Protein AF-A0AA40R5M0-F1 (afdb_monomer_lite)

Secondary structure (DSSP, 8-state):
-PPP----S---S-HHHHHHHHHTTS------GGGTHHHHHTTSS-----SSPPPP---EEEEE--SS--HHHHHHHHHHHHHHSS-EEEEET-

pLDDT: mean 86.33, std 10.99, range [41.47, 98.25]

Sequence (94 aa):
MITLRVQERLRVDSGTLAVAAALRGVSFAIVVEAACRGLIERGELVPIGLDKPAALLELYAAYPQRRHLPATVRAFIDHLTDAAGTLHVARSGQ

Foldseek 3Di:
DDDDDDPDPDDDDDQVVQVVCVLVVNDHGDDDCVVCVVCVVVVSDPDDDDPDDDDDDAAEDEDEDDPDDDPVNVVVVVVCCVVPPDYHYDYPDD

Radius of gyration: 18.01 Å; chains: 1; bounding box: 41×30×43 Å

Structure (mmCIF, N/CA/C/O backbone):
data_AF-A0AA40R5M0-F1
#
_entry.id   AF-A0AA40R5M0-F1
#
loop_
_atom_site.group_PDB
_atom_site.id
_atom_site.type_symbol
_atom_site.label_atom_id
_atom_site.label_alt_id
_atom_site.label_comp_id
_atom_site.label_asym_id
_atom_site.label_entity_id
_atom_site.label_seq_id
_atom_site.pdbx_PDB_ins_code
_atom_site.Cartn_x
_atom_site.Cartn_y
_atom_site.Cartn_z
_atom_site.occupancy
_atom_site.B_iso_or_equiv
_atom_site.auth_seq_id
_atom_site.auth_comp_id
_atom_site.auth_asym_id
_atom_site.auth_atom_id
_atom_site.pdbx_PDB_model_num
ATOM 1 N N . MET A 1 1 ? 17.501 -16.543 14.926 1.00 65.06 1 MET A N 1
ATOM 2 C CA . MET A 1 1 ? 16.190 -16.175 14.351 1.00 65.06 1 MET A CA 1
ATOM 3 C C . MET A 1 1 ? 15.111 -16.814 15.211 1.00 65.06 1 MET A C 1
ATOM 5 O O . MET A 1 1 ? 15.061 -18.035 15.264 1.00 65.06 1 MET A O 1
ATOM 9 N N . ILE A 1 2 ? 14.333 -16.027 15.958 1.00 80.94 2 ILE A N 1
ATOM 10 C CA . ILE A 1 2 ? 13.223 -16.549 16.773 1.00 80.94 2 ILE A CA 1
ATOM 11 C C . ILE A 1 2 ? 11.947 -16.395 15.945 1.00 80.94 2 ILE A C 1
ATOM 13 O O . ILE A 1 2 ? 11.657 -15.297 15.479 1.00 80.94 2 ILE A O 1
ATOM 17 N N . THR A 1 3 ? 11.209 -17.487 15.745 1.00 82.00 3 THR A N 1
ATOM 18 C CA . THR A 1 3 ? 9.925 -17.470 15.031 1.00 82.00 3 THR A CA 1
ATOM 19 C C . THR A 1 3 ? 8.805 -17.487 16.058 1.00 82.00 3 THR A C 1
ATOM 21 O O . THR A 1 3 ? 8.691 -18.440 16.827 1.00 82.00 3 THR A O 1
ATOM 24 N N . LEU A 1 4 ? 7.987 -16.437 16.084 1.00 85.25 4 LEU A N 1
ATOM 25 C CA . LEU A 1 4 ? 6.809 -16.354 16.945 1.00 85.25 4 LEU A CA 1
ATOM 26 C C . LEU A 1 4 ? 5.559 -16.597 16.105 1.00 85.25 4 LEU A C 1
ATOM 28 O O . LEU A 1 4 ? 5.352 -15.947 15.081 1.00 85.25 4 LEU A O 1
ATOM 32 N N . ARG A 1 5 ? 4.720 -17.536 16.545 1.00 81.50 5 ARG A N 1
ATOM 33 C CA . ARG A 1 5 ? 3.428 -17.803 15.916 1.00 81.50 5 ARG A CA 1
ATOM 34 C C . ARG A 1 5 ? 2.371 -16.948 16.602 1.00 81.50 5 ARG A C 1
ATOM 36 O O . ARG A 1 5 ? 2.057 -17.168 17.768 1.00 81.50 5 ARG A O 1
ATOM 43 N N . VAL A 1 6 ? 1.853 -15.964 15.882 1.00 83.69 6 VAL A N 1
ATOM 44 C CA . VAL A 1 6 ? 0.725 -15.151 16.344 1.00 83.69 6 VAL A CA 1
ATOM 45 C C . VAL A 1 6 ? -0.558 -15.979 16.193 1.00 83.69 6 VAL A C 1
ATOM 47 O O . VAL A 1 6 ? -0.615 -16.876 15.358 1.00 83.69 6 VAL A O 1
ATOM 50 N N . GLN A 1 7 ? -1.552 -15.757 17.053 1.00 84.75 7 GLN A N 1
ATOM 51 C CA . GLN A 1 7 ? -2.903 -16.290 16.862 1.00 84.75 7 GLN A CA 1
ATOM 52 C C . GLN A 1 7 ? -3.726 -15.224 16.135 1.00 84.75 7 GLN A C 1
ATOM 54 O O . GLN A 1 7 ? -4.316 -14.349 16.768 1.00 84.75 7 GLN A O 1
ATOM 59 N N . GLU A 1 8 ? -3.708 -15.235 14.804 1.00 84.88 8 GLU A N 1
ATOM 60 C CA . GLU A 1 8 ? -4.470 -14.286 13.997 1.00 84.88 8 GLU A CA 1
ATOM 61 C C . GLU A 1 8 ? -5.919 -14.741 13.770 1.00 84.88 8 GLU A C 1
ATOM 63 O O . GLU A 1 8 ? -6.198 -15.906 13.498 1.00 84.88 8 GLU A O 1
ATOM 68 N N . ARG A 1 9 ? -6.867 -13.798 13.845 1.00 87.81 9 ARG A N 1
ATOM 69 C CA . ARG A 1 9 ? -8.272 -14.036 13.453 1.00 87.81 9 ARG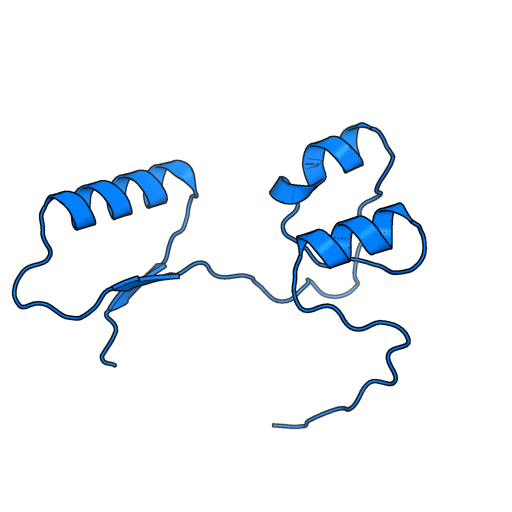 A CA 1
ATOM 70 C C . ARG A 1 9 ? -8.505 -13.833 11.956 1.00 87.81 9 ARG A C 1
ATOM 72 O O . ARG A 1 9 ? -9.509 -14.294 11.425 1.00 87.81 9 ARG A O 1
ATOM 79 N N . LEU A 1 10 ? -7.594 -13.121 11.296 1.00 89.88 10 LEU A N 1
ATOM 80 C CA . LEU A 1 10 ? -7.628 -12.810 9.876 1.00 89.88 10 LEU A CA 1
ATOM 81 C C . LEU A 1 10 ? -6.193 -12.762 9.355 1.00 89.88 10 LEU A C 1
ATOM 83 O O . LEU A 1 10 ? -5.342 -12.091 9.938 1.00 89.88 10 LEU A O 1
ATOM 87 N N . ARG A 1 11 ? -5.952 -13.445 8.237 1.00 91.50 11 ARG A N 1
ATOM 88 C CA . ARG A 1 11 ? -4.693 -13.403 7.497 1.00 91.50 11 ARG A CA 1
ATOM 89 C C . ARG A 1 11 ? -4.985 -12.969 6.070 1.00 91.50 11 ARG A C 1
ATOM 91 O O . ARG A 1 11 ? -5.865 -13.531 5.428 1.00 91.50 11 ARG A O 1
ATOM 98 N N . VAL A 1 12 ? -4.233 -11.990 5.589 1.00 92.88 12 VAL A N 1
ATOM 99 C CA . VAL A 1 12 ? -4.282 -11.514 4.204 1.00 92.88 12 VAL A CA 1
ATOM 100 C C . VAL A 1 12 ? -2.865 -11.462 3.648 1.00 92.88 12 VAL A C 1
ATOM 102 O O . VAL A 1 12 ? -1.904 -11.312 4.402 1.00 92.88 12 VAL A O 1
ATOM 105 N N . ASP A 1 13 ? -2.736 -11.598 2.336 1.00 92.25 13 ASP A N 1
ATOM 106 C CA . ASP A 1 13 ? -1.471 -11.584 1.594 1.00 92.25 13 ASP A CA 1
ATOM 107 C C . ASP A 1 13 ? -1.341 -10.368 0.658 1.00 92.25 13 ASP A C 1
ATOM 109 O O . ASP A 1 13 ? -0.351 -10.230 -0.055 1.00 92.25 13 ASP A O 1
ATOM 113 N N . SER A 1 14 ? -2.320 -9.459 0.688 1.00 92.81 14 SER A N 1
ATOM 114 C CA . SER A 1 14 ? -2.368 -8.260 -0.146 1.00 92.81 14 SER A CA 1
ATOM 115 C C . SER A 1 14 ? -2.684 -7.016 0.678 1.00 92.81 14 SER A C 1
ATOM 117 O O . SER A 1 14 ? -3.607 -7.007 1.498 1.00 92.81 14 SER A O 1
ATOM 119 N N . GLY A 1 15 ? -1.960 -5.927 0.399 1.00 92.31 15 GLY A N 1
ATOM 120 C CA . GLY A 1 15 ? -2.216 -4.617 1.002 1.00 92.31 15 GLY A CA 1
ATOM 121 C C . GLY A 1 15 ? -3.618 -4.086 0.689 1.00 92.31 15 GLY A C 1
ATOM 122 O O . GLY A 1 15 ? -4.256 -3.496 1.556 1.00 92.31 15 GLY A O 1
ATOM 123 N N . THR A 1 16 ? -4.152 -4.365 -0.505 1.00 95.12 16 THR A N 1
ATOM 124 C CA . THR A 1 16 ? -5.520 -3.970 -0.880 1.00 95.12 16 THR A CA 1
ATOM 125 C C . THR A 1 16 ? -6.561 -4.650 0.007 1.00 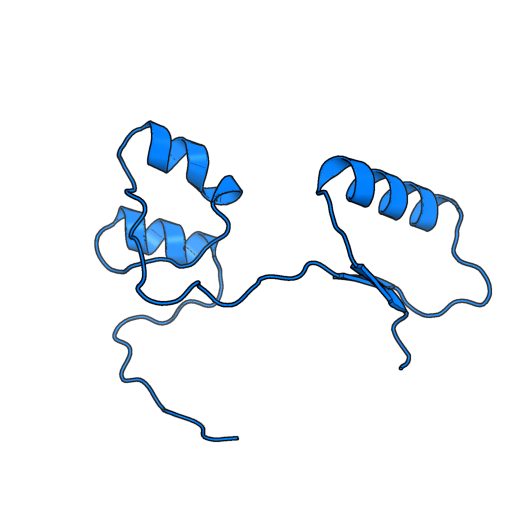95.12 16 THR A C 1
ATOM 127 O O . THR A 1 16 ? -7.492 -3.997 0.474 1.00 95.12 16 THR A O 1
ATOM 130 N N . LEU A 1 17 ? -6.386 -5.946 0.293 1.00 95.81 17 LEU A N 1
ATOM 131 C CA . LEU A 1 17 ? -7.272 -6.673 1.205 1.00 95.81 17 LEU A CA 1
ATOM 132 C C . LEU A 1 17 ? -7.112 -6.195 2.650 1.00 95.81 17 LEU A C 1
ATOM 134 O O . LEU A 1 17 ? -8.112 -6.072 3.353 1.00 95.81 17 LEU A O 1
ATOM 138 N N . ALA A 1 18 ? -5.887 -5.874 3.078 1.00 95.50 18 ALA A N 1
ATOM 139 C CA . ALA A 1 18 ? -5.643 -5.295 4.397 1.00 95.50 18 ALA A CA 1
ATOM 140 C C . ALA A 1 18 ? -6.394 -3.963 4.578 1.00 95.50 18 ALA A C 1
ATOM 142 O O . ALA A 1 18 ? -7.073 -3.774 5.585 1.00 95.50 18 ALA A O 1
ATOM 143 N N . VAL A 1 19 ? -6.341 -3.070 3.582 1.00 96.62 19 VAL A N 1
ATOM 144 C CA . VAL A 1 19 ? -7.082 -1.795 3.592 1.00 96.62 19 VAL A CA 1
ATOM 145 C C . VAL A 1 19 ? -8.591 -2.028 3.592 1.00 96.62 19 VAL A C 1
ATOM 147 O O . VAL A 1 19 ? -9.300 -1.416 4.387 1.00 96.62 19 VAL A O 1
ATOM 150 N N . ALA A 1 20 ? -9.095 -2.933 2.750 1.00 96.00 20 ALA A N 1
ATOM 151 C CA . ALA A 1 20 ? -10.522 -3.249 2.699 1.00 96.00 20 ALA A CA 1
ATOM 152 C C . ALA A 1 20 ? -11.044 -3.802 4.038 1.00 96.00 20 ALA A C 1
ATOM 154 O O . ALA A 1 20 ? -12.123 -3.425 4.494 1.00 96.00 20 ALA A O 1
ATOM 155 N N . ALA A 1 21 ? -10.265 -4.662 4.695 1.00 96.19 21 ALA A N 1
ATOM 156 C CA . ALA A 1 21 ? -10.578 -5.189 6.018 1.00 96.19 21 ALA A CA 1
ATOM 157 C C . ALA A 1 21 ? -10.566 -4.083 7.095 1.00 96.19 21 ALA A C 1
ATOM 159 O O . ALA A 1 21 ? -11.474 -4.024 7.928 1.00 96.19 21 ALA A O 1
ATOM 160 N N . ALA A 1 22 ? -9.605 -3.156 7.033 1.00 96.44 22 ALA A N 1
ATOM 161 C CA . ALA A 1 22 ? -9.550 -2.014 7.942 1.00 96.44 22 ALA A CA 1
ATOM 162 C C . ALA A 1 22 ? -10.747 -1.066 7.777 1.00 96.44 22 ALA A C 1
ATOM 164 O O . ALA A 1 22 ? -11.379 -0.708 8.768 1.00 96.44 22 ALA A O 1
ATOM 165 N N . LEU A 1 23 ? -11.139 -0.747 6.539 1.00 96.94 23 LEU A N 1
ATOM 166 C CA . LEU A 1 23 ? -12.327 0.071 6.247 1.00 96.94 23 LEU A CA 1
ATOM 167 C C . LEU A 1 23 ? -13.624 -0.544 6.784 1.00 96.94 23 LEU A C 1
ATOM 169 O O . LEU A 1 23 ? -14.558 0.160 7.153 1.00 96.94 23 LEU A O 1
ATOM 173 N N . ARG A 1 24 ? -13.693 -1.876 6.837 1.00 96.12 24 ARG A N 1
ATOM 174 C CA . ARG A 1 24 ? -14.834 -2.619 7.386 1.00 96.12 24 ARG A CA 1
ATOM 175 C C . ARG A 1 24 ? -14.800 -2.741 8.912 1.00 96.12 24 ARG A C 1
ATOM 177 O O . ARG A 1 24 ? -15.709 -3.351 9.470 1.00 96.12 24 ARG A O 1
ATOM 184 N N . GLY A 1 25 ? -13.770 -2.211 9.572 1.00 94.81 25 GLY A N 1
ATOM 185 C CA . GLY A 1 25 ? -13.601 -2.267 11.024 1.00 94.81 25 GLY A CA 1
ATOM 186 C C . GLY A 1 25 ? -13.257 -3.657 11.565 1.00 94.81 25 GLY A C 1
ATOM 187 O O . GLY A 1 25 ? -13.452 -3.908 12.751 1.00 94.81 25 GLY A O 1
ATOM 188 N N . VAL A 1 26 ? -12.776 -4.580 10.721 1.00 94.56 26 VAL A N 1
ATOM 189 C CA . VAL A 1 26 ? -12.463 -5.961 11.144 1.00 94.56 26 VAL A CA 1
ATOM 190 C C . VAL A 1 26 ? -10.979 -6.182 11.452 1.00 94.56 26 VAL A C 1
ATOM 192 O O . VAL A 1 26 ? -10.628 -7.199 12.050 1.00 94.56 26 VAL A O 1
ATOM 195 N N . SER A 1 27 ? -10.101 -5.251 11.065 1.00 93.25 27 SER A N 1
ATOM 196 C CA . SER A 1 27 ? -8.660 -5.327 11.326 1.00 93.25 27 SER A CA 1
ATOM 197 C C . SER A 1 27 ? -7.985 -3.952 11.331 1.00 93.25 27 SER A C 1
ATOM 199 O O . SER A 1 27 ? -8.589 -2.944 10.980 1.00 93.25 27 SER A O 1
ATOM 201 N N . PHE A 1 28 ? -6.696 -3.930 11.675 1.00 93.50 28 PHE A N 1
ATOM 202 C CA . PHE A 1 28 ? -5.783 -2.827 11.359 1.00 93.50 28 PHE A CA 1
ATOM 203 C C . PHE A 1 28 ? -4.989 -3.154 10.087 1.00 93.50 28 PHE A C 1
ATOM 205 O O . PHE A 1 28 ? -4.916 -4.319 9.689 1.00 93.50 28 PHE A O 1
ATOM 212 N N . ALA A 1 29 ? -4.380 -2.145 9.460 1.00 93.81 29 ALA A N 1
ATOM 213 C CA . ALA A 1 29 ? -3.564 -2.321 8.261 1.00 93.81 29 ALA A CA 1
ATOM 214 C C . ALA A 1 29 ? -2.248 -1.542 8.367 1.00 93.81 29 ALA A C 1
ATOM 216 O O . ALA A 1 29 ? -2.253 -0.338 8.613 1.00 93.81 29 ALA A O 1
ATOM 217 N N . ILE A 1 30 ? -1.128 -2.232 8.142 1.00 92.62 30 ILE A N 1
ATOM 218 C CA . ILE A 1 30 ? 0.182 -1.613 7.918 1.00 92.62 30 ILE A CA 1
ATOM 219 C C . ILE A 1 30 ? 0.402 -1.598 6.407 1.00 92.62 30 ILE A C 1
ATOM 221 O O . ILE A 1 30 ? 0.608 -2.647 5.799 1.00 92.62 30 ILE A O 1
ATOM 225 N N . VAL A 1 31 ? 0.303 -0.419 5.797 1.00 91.88 31 VAL A N 1
ATOM 226 C CA . VAL A 1 31 ? 0.419 -0.215 4.347 1.00 91.88 31 VAL A CA 1
ATOM 227 C C . VAL A 1 31 ? 1.123 1.104 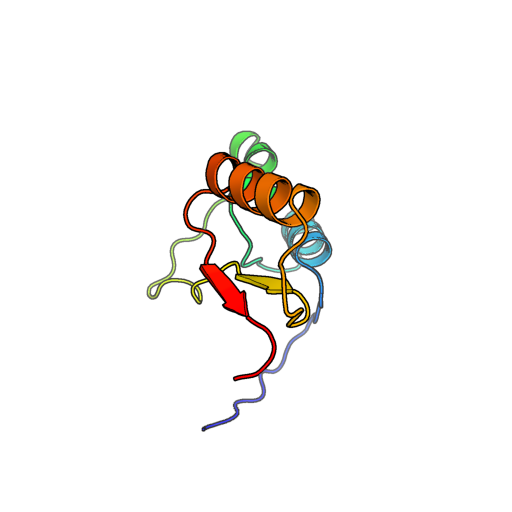4.049 1.00 91.88 31 VAL A C 1
ATOM 229 O O . VAL A 1 31 ? 1.259 1.959 4.922 1.00 91.88 31 VAL A O 1
ATOM 232 N N . VAL A 1 32 ? 1.554 1.281 2.801 1.00 90.19 32 VAL A N 1
ATOM 233 C CA . VAL A 1 32 ? 2.090 2.561 2.329 1.00 90.19 32 VAL A CA 1
ATOM 234 C C . VAL A 1 32 ? 0.975 3.606 2.344 1.00 90.19 32 VAL A C 1
ATOM 236 O O . VAL A 1 32 ? -0.047 3.423 1.686 1.00 90.19 32 VAL A O 1
ATOM 239 N N . GLU A 1 33 ? 1.189 4.719 3.047 1.00 90.62 33 GLU A N 1
ATOM 240 C CA . GLU A 1 33 ? 0.201 5.797 3.209 1.00 90.62 33 GLU A CA 1
ATOM 241 C C . GLU A 1 33 ? -0.339 6.312 1.868 1.00 90.62 33 GLU A C 1
ATOM 243 O O . GLU A 1 33 ? -1.531 6.571 1.727 1.00 90.62 33 GLU A O 1
ATOM 248 N N . ALA A 1 34 ? 0.518 6.403 0.846 1.00 89.12 34 ALA A N 1
ATOM 249 C CA . ALA A 1 34 ? 0.114 6.828 -0.493 1.00 89.12 34 ALA A CA 1
ATOM 250 C C . ALA A 1 34 ? -1.044 5.990 -1.069 1.00 89.12 34 ALA A C 1
ATOM 252 O O . ALA A 1 34 ? -1.891 6.537 -1.770 1.00 89.12 34 ALA A O 1
ATOM 253 N N . ALA A 1 35 ? -1.130 4.698 -0.734 1.00 90.00 35 ALA A N 1
ATOM 254 C CA . ALA A 1 35 ? -2.189 3.813 -1.216 1.00 90.00 35 ALA A CA 1
ATOM 255 C C . ALA A 1 35 ? -3.560 4.087 -0.571 1.00 90.00 35 ALA A C 1
ATOM 257 O O . ALA A 1 35 ? -4.583 3.689 -1.124 1.00 90.00 35 ALA A O 1
ATOM 258 N N . CYS A 1 36 ? -3.602 4.751 0.587 1.00 95.06 36 CYS A N 1
ATOM 259 C CA . CYS A 1 36 ? -4.833 5.019 1.333 1.00 95.06 36 CYS A CA 1
ATOM 260 C C . CYS A 1 36 ? -5.046 6.500 1.677 1.00 95.06 36 CYS A C 1
ATOM 262 O O . CYS A 1 36 ? -6.004 6.824 2.376 1.00 95.06 36 CYS A O 1
ATOM 264 N N . ARG A 1 37 ? -4.220 7.407 1.144 1.00 96.12 37 ARG A N 1
ATOM 265 C CA . ARG A 1 37 ? -4.263 8.852 1.420 1.00 96.12 37 ARG A CA 1
ATOM 266 C C . ARG A 1 37 ? -5.666 9.444 1.284 1.00 96.12 37 ARG A C 1
ATOM 268 O O . ARG A 1 37 ? -6.154 10.058 2.223 1.00 96.12 37 ARG A O 1
ATOM 275 N N . GLY A 1 38 ? -6.366 9.152 0.187 1.00 97.62 38 GLY A N 1
ATOM 276 C CA . GLY A 1 38 ? -7.731 9.648 -0.016 1.00 97.62 38 GLY A CA 1
ATOM 277 C C . GLY A 1 38 ? -8.756 9.107 0.992 1.00 97.62 38 GLY A C 1
ATOM 278 O O . GLY A 1 38 ? -9.739 9.781 1.277 1.00 97.62 38 GLY A O 1
ATOM 279 N N . LEU A 1 39 ? -8.549 7.909 1.549 1.00 97.81 39 LEU A N 1
ATOM 280 C CA . LEU A 1 39 ? -9.411 7.353 2.604 1.00 97.81 39 LEU A CA 1
ATOM 281 C C . LEU A 1 39 ? -9.150 8.046 3.946 1.00 97.81 39 LEU A C 1
ATOM 283 O O . LEU A 1 39 ? -10.084 8.276 4.709 1.00 97.81 39 LEU A O 1
ATOM 287 N N . ILE A 1 40 ? -7.891 8.406 4.210 1.00 97.50 40 ILE A N 1
ATOM 288 C CA . ILE A 1 40 ? -7.496 9.177 5.394 1.00 97.50 40 ILE A CA 1
ATOM 289 C C . ILE A 1 40 ? -8.060 10.597 5.319 1.00 97.50 40 ILE A C 1
ATOM 291 O O . ILE A 1 40 ? -8.673 11.067 6.271 1.00 97.50 40 ILE A O 1
ATOM 295 N N . GLU A 1 41 ? -7.924 11.260 4.171 1.00 98.00 41 GLU A N 1
ATOM 296 C CA . GLU A 1 41 ? -8.443 12.617 3.945 1.00 98.00 41 GLU A CA 1
ATOM 297 C C . GLU A 1 41 ? -9.966 12.702 4.113 1.00 98.00 41 GLU A C 1
ATOM 299 O O . GLU A 1 41 ? -10.480 13.709 4.594 1.00 98.00 41 GLU A O 1
ATOM 304 N N . ARG A 1 42 ? -10.694 11.633 3.765 1.00 98.25 42 ARG A N 1
ATOM 305 C CA . ARG A 1 42 ? -12.148 11.533 3.979 1.00 98.25 42 ARG A CA 1
ATOM 306 C C . ARG A 1 42 ? -12.541 11.098 5.394 1.00 98.25 42 ARG A C 1
ATOM 308 O O . ARG A 1 42 ? -13.730 11.025 5.687 1.00 98.25 42 ARG A O 1
ATOM 315 N N . GLY A 1 43 ? -11.574 10.806 6.263 1.00 97.56 43 GLY A N 1
ATOM 316 C CA . GLY A 1 43 ? -11.813 10.336 7.629 1.00 97.56 43 GLY A CA 1
ATOM 317 C C . GLY A 1 43 ? -12.335 8.898 7.722 1.00 97.56 43 GLY A C 1
ATOM 318 O O . GLY A 1 43 ? -12.765 8.477 8.791 1.00 97.56 43 GLY A O 1
ATOM 319 N N . GLU A 1 44 ? -12.299 8.134 6.626 1.00 98.06 44 GLU A N 1
ATOM 320 C CA . GLU A 1 44 ? -12.689 6.717 6.612 1.00 98.06 44 GLU A CA 1
ATOM 321 C C . GLU A 1 44 ? -11.610 5.824 7.241 1.00 98.06 44 GLU A C 1
ATOM 323 O O . GLU A 1 44 ? -11.909 4.754 7.768 1.00 98.06 44 GLU A O 1
ATOM 328 N N . LEU A 1 45 ? -10.352 6.269 7.197 1.00 97.69 45 LEU A N 1
ATOM 329 C CA . L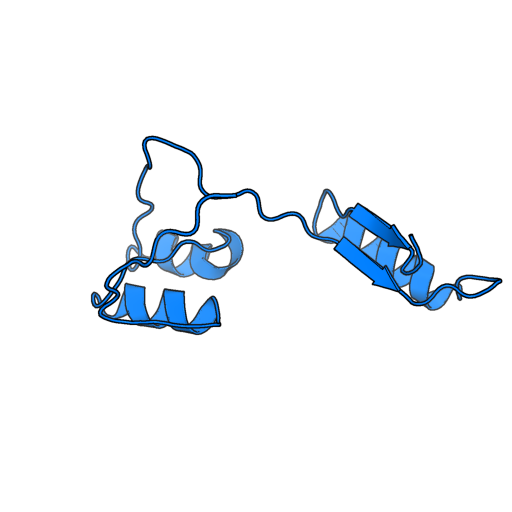EU A 1 45 ? -9.233 5.671 7.919 1.00 97.69 45 LEU A CA 1
ATOM 330 C C . LEU A 1 45 ? -8.542 6.729 8.773 1.00 97.69 45 LEU A C 1
ATOM 332 O O . LEU A 1 45 ? -8.460 7.894 8.396 1.00 97.69 45 LEU A O 1
ATOM 336 N N . VAL A 1 46 ? -7.990 6.303 9.906 1.00 96.06 46 VAL A N 1
ATOM 337 C CA . VAL A 1 46 ? -7.225 7.173 10.801 1.00 96.06 46 VAL A CA 1
ATOM 338 C C . VAL A 1 46 ? -5.834 6.569 11.007 1.00 96.06 46 VAL A C 1
ATOM 340 O O . VAL A 1 46 ? -5.741 5.385 11.343 1.00 96.06 46 VAL A O 1
ATOM 343 N N . PRO A 1 47 ? -4.749 7.340 10.810 1.00 94.50 47 PRO A N 1
ATOM 344 C CA . PRO A 1 47 ? -3.401 6.890 11.129 1.00 94.50 47 PRO A CA 1
ATOM 345 C C . PRO A 1 47 ? -3.260 6.585 12.621 1.00 94.50 47 PRO A C 1
ATOM 347 O O . PRO A 1 47 ? -3.675 7.375 13.468 1.00 94.50 47 PRO A O 1
ATOM 350 N N . ILE A 1 48 ? -2.635 5.454 12.945 1.00 92.94 48 ILE A N 1
ATOM 351 C CA . ILE A 1 48 ? -2.362 5.051 14.327 1.00 92.94 48 ILE A CA 1
ATOM 352 C C . ILE A 1 48 ? -0.857 5.144 14.561 1.00 92.94 48 ILE A C 1
ATOM 354 O O . ILE A 1 48 ? -0.075 4.496 13.865 1.00 92.94 48 ILE A O 1
ATOM 358 N N . GLY A 1 49 ? -0.457 5.949 15.545 1.00 90.81 49 GLY A N 1
ATOM 359 C CA . GLY A 1 49 ? 0.927 5.997 16.005 1.00 90.81 49 GLY A CA 1
ATOM 360 C C . GLY A 1 49 ? 1.315 4.688 16.691 1.00 90.81 49 GLY A C 1
ATOM 361 O O . GLY A 1 49 ? 0.557 4.164 17.505 1.00 90.81 49 GLY A O 1
ATOM 362 N N . LEU A 1 50 ? 2.493 4.165 16.361 1.00 89.56 50 LEU A N 1
ATOM 363 C CA . LEU A 1 50 ? 3.072 2.989 17.004 1.00 89.56 50 LEU A CA 1
ATOM 364 C C . LEU A 1 50 ? 4.291 3.408 17.831 1.00 89.56 50 LEU A C 1
ATOM 366 O O . LEU A 1 50 ? 5.067 4.254 17.389 1.00 89.56 50 LEU A O 1
ATOM 370 N N . ASP A 1 51 ? 4.513 2.753 18.974 1.00 93.31 51 ASP A N 1
ATOM 371 C CA . ASP A 1 51 ? 5.705 2.975 19.814 1.00 93.31 51 ASP A CA 1
ATOM 372 C C . ASP A 1 51 ? 7.015 2.700 19.059 1.00 93.31 51 ASP A C 1
ATOM 374 O O . ASP A 1 51 ? 8.077 3.230 19.387 1.00 93.31 51 ASP A O 1
ATOM 378 N N . LYS A 1 52 ? 6.943 1.830 18.047 1.00 88.81 52 LYS A N 1
ATOM 379 C CA . LYS A 1 52 ? 8.033 1.506 17.131 1.00 88.81 52 LYS A CA 1
ATOM 380 C C . LYS A 1 52 ? 7.544 1.655 15.696 1.00 88.81 52 LYS A C 1
ATOM 382 O O . LYS A 1 52 ? 6.409 1.266 15.418 1.00 88.81 52 LYS A O 1
ATOM 387 N N . PRO A 1 53 ? 8.383 2.153 14.774 1.00 84.81 53 PRO A N 1
ATOM 388 C CA . PRO A 1 53 ? 7.991 2.263 13.380 1.00 84.81 53 PRO A CA 1
ATOM 389 C C . PRO A 1 53 ? 7.645 0.887 12.804 1.00 84.81 53 PRO A C 1
ATOM 391 O O . PRO A 1 53 ? 8.224 -0.134 13.191 1.00 84.81 53 PRO A O 1
ATOM 394 N N . ALA A 1 54 ? 6.710 0.876 11.854 1.00 85.88 54 ALA A N 1
ATOM 395 C CA . ALA A 1 54 ? 6.480 -0.295 11.024 1.00 85.88 54 ALA A CA 1
ATOM 396 C C . ALA A 1 54 ? 7.776 -0.692 10.300 1.00 85.88 54 ALA A C 1
ATOM 398 O O . ALA A 1 54 ? 8.652 0.144 10.065 1.00 85.88 54 ALA A O 1
ATOM 399 N N . ALA A 1 55 ? 7.891 -1.974 9.947 1.00 83.44 55 ALA A N 1
ATOM 400 C CA . ALA A 1 55 ? 9.030 -2.451 9.175 1.00 83.44 55 ALA A CA 1
ATOM 401 C C . ALA A 1 55 ? 9.185 -1.614 7.896 1.00 83.44 55 ALA A C 1
ATOM 403 O O . ALA A 1 55 ? 8.205 -1.378 7.185 1.00 83.44 55 ALA A O 1
ATOM 404 N N . LEU A 1 56 ? 10.412 -1.157 7.633 1.00 80.00 56 LEU A N 1
ATOM 405 C CA . LEU A 1 56 ? 10.707 -0.354 6.456 1.00 80.00 56 LEU A CA 1
ATOM 406 C C . LEU A 1 56 ? 10.399 -1.170 5.196 1.00 80.00 56 LEU A C 1
ATOM 408 O O . LEU A 1 56 ? 10.837 -2.314 5.069 1.00 80.00 56 LEU A O 1
ATOM 412 N N . LEU A 1 57 ? 9.651 -0.568 4.274 1.00 81.38 57 LEU A N 1
ATOM 413 C CA . LEU A 1 57 ? 9.406 -1.140 2.959 1.00 81.38 57 LEU A CA 1
ATOM 414 C C . LEU A 1 57 ? 10.393 -0.522 1.969 1.00 81.38 57 LEU A C 1
ATOM 416 O O . LEU A 1 57 ? 10.209 0.609 1.527 1.00 81.38 57 LEU A O 1
ATOM 420 N N . GLU A 1 58 ? 11.439 -1.267 1.633 1.00 83.75 58 GLU A N 1
ATOM 421 C CA . GLU A 1 58 ? 12.396 -0.875 0.600 1.00 83.75 58 GLU A CA 1
ATOM 422 C C . GLU A 1 58 ? 11.943 -1.401 -0.765 1.00 83.75 58 GLU A C 1
ATOM 424 O O . GLU A 1 58 ? 11.652 -2.590 -0.927 1.00 83.75 58 GLU A O 1
ATOM 429 N N . LEU A 1 59 ? 11.881 -0.512 -1.759 1.00 83.31 59 LEU A N 1
ATOM 430 C CA . LEU A 1 59 ? 11.550 -0.887 -3.128 1.00 83.31 59 LEU A CA 1
ATOM 431 C C . LEU A 1 59 ? 12.827 -1.209 -3.903 1.00 83.31 59 LEU A C 1
ATOM 433 O O . LEU A 1 59 ? 13.756 -0.399 -3.948 1.00 83.31 59 LEU A O 1
ATOM 437 N N . TYR A 1 60 ? 12.837 -2.372 -4.557 1.00 86.31 60 TYR A N 1
ATOM 438 C CA . TYR A 1 60 ? 13.949 -2.810 -5.389 1.00 86.31 60 TYR A CA 1
ATOM 439 C C . TYR A 1 60 ? 13.518 -3.038 -6.837 1.00 86.31 60 TYR A C 1
ATOM 441 O O . TYR A 1 60 ? 12.552 -3.752 -7.106 1.00 86.31 60 TYR A O 1
ATOM 449 N N . ALA A 1 61 ? 14.281 -2.492 -7.782 1.00 85.69 61 ALA A N 1
ATOM 450 C CA . ALA A 1 61 ? 14.186 -2.854 -9.190 1.00 85.69 61 ALA A CA 1
ATOM 451 C C . ALA A 1 61 ? 15.117 -4.037 -9.474 1.00 85.69 61 ALA A C 1
ATOM 453 O O . ALA A 1 61 ? 16.335 -3.865 -9.545 1.00 85.69 61 ALA A O 1
ATOM 454 N N . ALA A 1 62 ? 14.540 -5.228 -9.641 1.00 85.75 62 ALA A N 1
ATOM 455 C CA . ALA A 1 62 ? 15.267 -6.443 -9.991 1.00 85.75 62 ALA A CA 1
ATOM 456 C C . ALA A 1 62 ? 15.112 -6.762 -11.485 1.00 85.75 62 ALA A C 1
ATOM 458 O O . ALA A 1 62 ? 14.002 -6.810 -12.014 1.00 85.75 62 ALA A O 1
ATOM 459 N N . TYR A 1 63 ? 16.228 -7.020 -12.167 1.00 82.94 63 TYR A N 1
ATOM 460 C CA . TYR A 1 63 ? 16.244 -7.460 -13.563 1.00 82.94 63 TYR A CA 1
ATOM 461 C C . TYR A 1 63 ? 17.299 -8.555 -13.786 1.00 82.94 63 TYR A C 1
ATOM 463 O O . TYR A 1 63 ? 18.317 -8.578 -13.084 1.00 82.94 63 TYR A O 1
ATOM 471 N N . PRO A 1 64 ? 17.090 -9.464 -14.762 1.00 80.44 64 PRO A N 1
ATOM 472 C CA . PRO A 1 64 ? 18.062 -10.501 -15.085 1.00 80.44 64 PRO A CA 1
ATOM 473 C C . PRO A 1 64 ? 19.387 -9.897 -15.539 1.00 80.44 64 PRO A C 1
ATOM 475 O O . PRO A 1 64 ? 19.411 -8.988 -16.377 1.00 80.44 64 PRO A O 1
ATOM 478 N N . GLN A 1 65 ? 20.494 -10.445 -15.046 1.00 68.75 65 GLN A N 1
ATOM 479 C CA . GLN A 1 65 ? 21.818 -10.042 -15.492 1.00 68.75 65 GLN A CA 1
ATOM 480 C C . GLN A 1 65 ? 21.995 -10.359 -16.984 1.00 68.75 65 GLN A C 1
ATOM 482 O 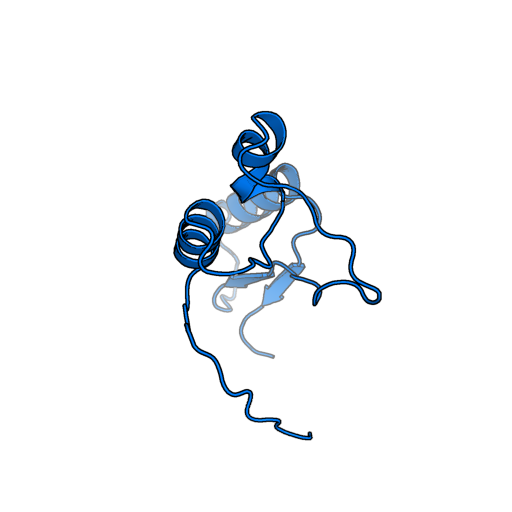O . GLN A 1 65 ? 22.067 -11.513 -17.403 1.00 68.75 65 GLN A O 1
ATOM 487 N N . ARG A 1 66 ? 22.083 -9.309 -17.803 1.00 70.19 66 ARG A N 1
ATOM 488 C CA . ARG A 1 66 ? 22.465 -9.379 -19.218 1.00 70.19 66 ARG A CA 1
ATOM 489 C C . ARG A 1 66 ? 23.767 -8.610 -19.404 1.00 70.19 66 ARG A C 1
ATOM 491 O O . ARG A 1 66 ? 23.979 -7.601 -18.737 1.00 70.19 66 ARG A O 1
ATOM 498 N N . ARG A 1 67 ? 24.622 -9.055 -20.336 1.00 68.00 67 ARG A N 1
ATOM 499 C CA . ARG A 1 67 ? 25.913 -8.402 -20.655 1.00 68.00 67 ARG A CA 1
ATOM 500 C C . ARG A 1 67 ? 25.759 -6.900 -20.938 1.00 68.00 67 ARG A C 1
ATOM 502 O O . ARG A 1 67 ? 26.644 -6.123 -20.599 1.00 68.00 67 ARG A O 1
ATOM 509 N N . HIS A 1 68 ? 24.614 -6.504 -21.498 1.00 76.88 68 HIS A N 1
ATOM 510 C CA . HIS A 1 68 ? 24.201 -5.115 -21.672 1.00 76.88 68 HIS A CA 1
ATOM 511 C C . HIS A 1 68 ? 22.743 -4.944 -21.223 1.00 76.88 68 HIS A C 1
ATOM 513 O O . HIS A 1 68 ? 21.874 -5.713 -21.641 1.00 76.88 68 HIS A O 1
ATOM 519 N N . LEU A 1 69 ? 22.474 -3.940 -20.383 1.00 82.19 69 LEU A N 1
ATOM 520 C CA . LEU A 1 69 ? 21.112 -3.535 -20.028 1.00 82.19 69 LEU A CA 1
ATOM 521 C C . LEU A 1 69 ? 20.486 -2.811 -21.233 1.00 82.19 69 LEU A C 1
ATOM 523 O O . LEU A 1 69 ? 21.050 -1.797 -21.654 1.00 82.19 69 LEU A O 1
ATOM 527 N N . PRO A 1 70 ? 19.360 -3.289 -21.799 1.00 88.62 70 PRO A N 1
ATOM 528 C CA . PRO A 1 70 ? 18.705 -2.604 -22.909 1.00 88.62 70 PRO A CA 1
ATOM 529 C C . PRO A 1 70 ? 18.360 -1.155 -22.548 1.00 88.62 70 PRO A C 1
ATOM 531 O O . PRO A 1 70 ? 17.911 -0.888 -21.432 1.00 88.62 70 PRO A O 1
ATOM 534 N N . ALA A 1 71 ? 18.525 -0.229 -23.497 1.00 90.25 71 ALA A N 1
ATOM 535 C CA . ALA A 1 71 ? 18.279 1.198 -23.273 1.00 90.25 71 ALA A CA 1
ATOM 536 C C . ALA A 1 71 ? 16.855 1.478 -22.760 1.00 90.25 71 ALA A C 1
ATOM 538 O O . ALA A 1 71 ? 16.682 2.275 -21.847 1.00 90.25 71 ALA A O 1
ATOM 539 N N . THR A 1 72 ? 15.855 0.753 -23.268 1.00 91.94 72 THR A N 1
ATOM 540 C CA . THR A 1 72 ? 14.457 0.854 -22.821 1.00 91.94 72 THR A CA 1
ATOM 541 C C . THR A 1 72 ? 14.279 0.478 -21.349 1.00 91.94 72 THR A C 1
ATOM 543 O O . THR A 1 72 ? 13.536 1.143 -20.638 1.00 91.94 72 THR A O 1
ATOM 546 N N . VAL A 1 73 ? 14.977 -0.559 -20.867 1.00 91.12 73 VAL A N 1
ATOM 547 C CA . VAL A 1 73 ? 14.905 -0.975 -19.454 1.00 91.12 73 VAL A CA 1
ATOM 548 C C . VAL A 1 73 ? 15.572 0.066 -18.563 1.00 91.12 73 VAL A C 1
ATOM 550 O O . VAL A 1 73 ? 15.040 0.391 -17.509 1.00 91.12 73 VAL A O 1
ATOM 553 N N . ARG A 1 74 ? 16.710 0.619 -18.998 1.00 88.62 74 ARG A N 1
ATOM 554 C CA . ARG A 1 74 ? 17.374 1.712 -18.280 1.00 88.62 74 ARG A CA 1
ATOM 555 C C . ARG A 1 74 ? 16.465 2.935 -18.173 1.00 88.62 74 ARG A C 1
ATOM 557 O O . ARG A 1 74 ? 16.200 3.368 -17.065 1.00 88.62 74 ARG A O 1
ATOM 564 N N . ALA A 1 75 ? 15.930 3.409 -19.298 1.00 92.31 75 ALA A N 1
ATOM 565 C CA . ALA A 1 75 ? 15.032 4.561 -19.323 1.00 92.31 75 ALA A CA 1
ATOM 566 C C . ALA A 1 75 ? 13.792 4.350 -18.438 1.00 92.31 75 ALA A C 1
ATOM 568 O O . ALA A 1 75 ? 13.328 5.282 -17.791 1.00 92.31 75 ALA A O 1
ATOM 569 N N . PHE A 1 76 ? 13.277 3.119 -18.371 1.00 91.50 76 PHE A N 1
ATOM 570 C CA . PHE A 1 76 ? 12.185 2.779 -17.465 1.00 91.50 76 PHE A CA 1
ATOM 571 C C . PHE A 1 76 ? 12.598 2.845 -15.987 1.00 91.50 76 PHE A C 1
ATOM 573 O O . PHE A 1 76 ? 11.866 3.412 -15.186 1.00 91.50 76 PHE A O 1
ATOM 580 N N . ILE A 1 77 ? 13.767 2.308 -15.619 1.00 89.81 77 ILE A N 1
ATOM 581 C CA . ILE A 1 77 ? 14.291 2.401 -14.244 1.00 89.81 77 ILE A CA 1
ATOM 582 C C . ILE A 1 77 ? 14.532 3.862 -13.850 1.00 89.81 77 ILE A C 1
ATOM 584 O O . ILE A 1 77 ? 14.164 4.252 -12.744 1.00 89.81 77 ILE A O 1
ATOM 588 N N . ASP A 1 78 ? 15.105 4.663 -14.749 1.00 89.44 78 ASP A N 1
ATOM 589 C CA . ASP A 1 78 ? 15.347 6.090 -14.521 1.00 89.44 78 ASP A CA 1
ATOM 590 C C . ASP A 1 78 ? 14.011 6.810 -14.272 1.00 89.44 78 ASP A C 1
ATOM 592 O O . ASP A 1 78 ? 13.841 7.471 -13.251 1.00 89.44 78 ASP A O 1
ATOM 596 N N . HIS A 1 79 ? 13.007 6.559 -15.121 1.00 91.19 79 HIS A N 1
ATOM 597 C CA . HIS A 1 79 ? 11.662 7.110 -14.948 1.00 91.19 79 HIS A CA 1
ATOM 598 C C . HIS A 1 79 ? 11.008 6.706 -13.617 1.00 91.19 79 HIS A C 1
ATOM 600 O O . HIS A 1 79 ? 10.390 7.536 -12.953 1.00 91.19 79 HIS A O 1
ATOM 606 N N . LEU A 1 80 ? 11.140 5.439 -13.207 1.00 89.62 80 LEU A N 1
ATOM 607 C CA . LEU A 1 80 ? 10.619 4.973 -11.920 1.00 89.62 80 LEU A CA 1
ATOM 608 C C . LEU A 1 80 ? 11.339 5.623 -10.734 1.00 89.62 80 LEU A C 1
ATOM 610 O O . LEU A 1 80 ? 10.693 5.921 -9.733 1.00 89.62 80 LEU A O 1
ATOM 614 N N . THR A 1 81 ? 12.649 5.842 -10.839 1.00 87.00 81 THR A N 1
ATOM 615 C CA . THR A 1 81 ? 13.449 6.489 -9.788 1.00 87.00 81 THR A CA 1
ATOM 616 C C . THR A 1 81 ? 13.025 7.948 -9.613 1.00 87.00 81 THR A C 1
ATOM 618 O O . THR A 1 81 ? 12.823 8.401 -8.489 1.00 87.00 81 THR A O 1
ATOM 621 N N . ASP A 1 82 ? 12.782 8.655 -10.717 1.00 87.12 82 ASP A N 1
ATOM 622 C CA . ASP A 1 82 ? 12.282 10.033 -10.683 1.00 87.12 82 ASP A CA 1
ATOM 623 C C . ASP A 1 82 ? 10.862 10.118 -10.095 1.00 87.12 82 ASP A C 1
ATOM 625 O O . ASP A 1 82 ? 10.542 11.056 -9.365 1.00 87.12 82 ASP A O 1
ATOM 629 N N . ALA A 1 83 ? 10.004 9.135 -10.392 1.00 81.75 83 ALA A N 1
ATOM 630 C CA . ALA A 1 83 ? 8.600 9.142 -9.979 1.00 81.75 83 ALA A CA 1
ATOM 631 C C . ALA A 1 83 ? 8.358 8.654 -8.538 1.00 81.75 83 ALA A C 1
ATOM 633 O O . ALA A 1 83 ? 7.445 9.142 -7.873 1.00 81.75 83 ALA A O 1
ATOM 634 N N . ALA A 1 84 ? 9.123 7.666 -8.061 1.00 70.62 84 ALA A N 1
ATOM 635 C CA . ALA A 1 84 ? 8.872 6.974 -6.792 1.00 70.62 84 ALA A CA 1
ATOM 636 C C . ALA A 1 84 ? 9.791 7.415 -5.635 1.00 70.62 84 ALA A C 1
ATOM 638 O O . ALA A 1 84 ? 9.561 7.010 -4.495 1.00 70.62 84 ALA A O 1
ATOM 639 N N . GLY A 1 85 ? 10.816 8.235 -5.897 1.00 70.31 85 GLY A N 1
ATOM 640 C CA . GLY A 1 85 ? 11.862 8.559 -4.922 1.00 70.31 85 GLY A CA 1
ATOM 641 C C . GLY A 1 85 ? 12.951 7.479 -4.867 1.00 70.31 85 GLY A C 1
ATOM 642 O O . GLY A 1 85 ? 13.304 6.896 -5.888 1.00 70.31 85 GLY A O 1
ATOM 643 N N . THR A 1 86 ? 13.524 7.210 -3.686 1.00 65.56 86 THR A N 1
ATOM 644 C CA . THR A 1 86 ? 14.646 6.262 -3.528 1.00 65.56 86 THR A CA 1
ATOM 645 C C . THR A 1 86 ? 14.255 4.836 -3.942 1.00 65.56 86 THR A C 1
ATOM 647 O O . THR A 1 86 ? 13.664 4.087 -3.166 1.00 65.56 86 THR A O 1
ATOM 650 N N . LEU A 1 87 ? 14.619 4.451 -5.166 1.00 74.06 87 LE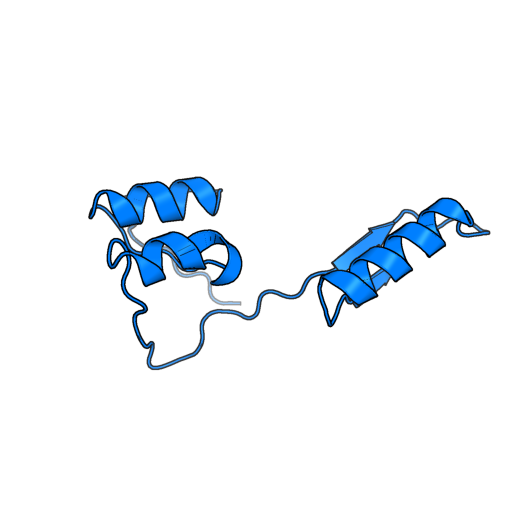U A N 1
ATOM 651 C CA . LEU A 1 87 ? 14.503 3.099 -5.705 1.00 74.06 87 LEU A CA 1
ATOM 652 C C . LEU A 1 87 ? 15.881 2.434 -5.682 1.00 74.06 87 LEU A C 1
ATOM 654 O O . LEU A 1 87 ? 16.822 2.904 -6.324 1.00 74.06 87 LEU A O 1
ATOM 658 N N . HIS A 1 88 ? 16.013 1.316 -4.973 1.00 76.06 88 HIS A N 1
ATOM 659 C CA . HIS A 1 88 ? 17.263 0.567 -4.969 1.00 76.06 88 HIS A CA 1
ATOM 660 C C . HIS A 1 88 ? 17.336 -0.335 -6.200 1.00 76.06 88 HIS A C 1
ATOM 662 O O . HIS A 1 88 ? 16.468 -1.166 -6.458 1.00 76.06 88 HIS A O 1
ATOM 668 N N . VAL A 1 89 ? 18.394 -0.200 -6.991 1.00 72.75 89 VAL A N 1
ATOM 669 C CA . VAL A 1 89 ? 18.575 -1.022 -8.190 1.00 72.75 89 VAL A CA 1
ATOM 670 C C . VAL A 1 89 ? 19.423 -2.237 -7.829 1.00 72.75 89 VAL A C 1
ATOM 672 O O . VAL A 1 89 ? 20.631 -2.117 -7.625 1.00 72.75 89 VAL A O 1
ATOM 675 N N . ALA A 1 90 ? 18.800 -3.415 -7.767 1.00 68.75 90 ALA A N 1
ATOM 676 C CA . ALA A 1 90 ? 19.484 -4.669 -7.469 1.00 68.75 90 ALA A CA 1
ATOM 677 C C . ALA A 1 90 ? 19.671 -5.502 -8.742 1.00 68.75 90 ALA A C 1
ATOM 679 O O . ALA A 1 90 ? 18.740 -5.761 -9.506 1.00 68.75 90 ALA A O 1
ATOM 680 N N . ARG A 1 91 ? 20.903 -5.959 -8.970 1.00 62.03 91 ARG A N 1
ATOM 681 C CA . ARG A 1 91 ? 21.212 -6.908 -10.044 1.00 62.03 91 ARG A CA 1
ATOM 682 C C . ARG A 1 91 ? 20.901 -8.311 -9.527 1.00 62.03 91 ARG A C 1
ATOM 684 O O . ARG A 1 91 ? 21.465 -8.716 -8.518 1.00 62.03 91 ARG A O 1
ATOM 691 N N . SER A 1 92 ? 20.010 -9.047 -10.190 1.00 52.53 92 SER A N 1
ATOM 692 C CA . SER A 1 92 ? 19.724 -10.434 -9.802 1.00 52.53 92 SER A CA 1
ATOM 693 C C . SER A 1 92 ? 20.918 -11.324 -10.183 1.00 52.53 92 SER A C 1
ATOM 695 O O . SER A 1 92 ? 21.185 -11.499 -11.375 1.00 52.53 92 SER A O 1
ATOM 697 N N . GLY A 1 93 ? 21.660 -11.816 -9.179 1.00 54.28 93 GLY A N 1
ATOM 698 C CA . GLY A 1 93 ? 22.871 -12.639 -9.355 1.00 54.28 93 GLY A CA 1
ATOM 699 C C . GLY A 1 93 ? 23.937 -12.565 -8.243 1.00 54.28 93 GLY A C 1
ATOM 700 O O . GLY A 1 93 ? 25.012 -13.138 -8.420 1.00 54.28 93 GLY A O 1
ATOM 701 N N . GLN A 1 94 ? 23.677 -11.871 -7.131 1.00 41.47 94 GLN A N 1
ATOM 702 C CA . GLN A 1 94 ? 24.494 -11.895 -5.908 1.00 41.47 94 GLN A CA 1
ATOM 703 C C . GLN A 1 94 ? 23.660 -12.464 -4.764 1.00 41.47 94 GLN A C 1
ATOM 705 O O . GLN A 1 94 ? 22.473 -12.071 -4.682 1.00 41.47 94 GLN A O 1
#

InterPro domains:
  IPR005119 LysR, substrate-binding [PF03466] (4-84)
  IPR058163 LysR-type transcriptional regulator, proteobacterial-type [PTHR30537] (2-83)

Organism: NCBI:txid101571